Protein AF-T1J5J8-F1 (afdb_monomer_lite)

Foldseek 3Di:
DVVVVVVVVVVVVVVVPDPPQDQLQFAEQDPFDVVLVVVLSVLLRVLSSLLVVLVVVVVVDDPLVPDPLSVQLNVLNVQLSVLGRNDYHPDLVNLLVSLVSNLVSLVSNLVSLVVSLVVVVVPPPVVSSVSSVVSSVSSVVSNVSSVVRNVRSVVVVVVVVVVVDDDD

pLDDT: mean 84.18, std 16.92, range [33.88, 97.81]

Organism: Strigamia maritima (NCBI:txid126957)

Radius of gyration: 20.11 Å; chains: 1; bounding box: 44×41×74 Å

Sequence (168 aa):
MKEIRNLFFVFLILTIGICCGEDLDVSINVEIDQTLASYWIKTLQEAYNQFLSFFIDLANNTTALELKTVRDFKNAATVCFNAVKGKKHNKIGDLEKTVNEVTYALTKAIKSGKRAIQDLNSTPEKKLHKKLSSVMAKLKAALYLTITLITPIKNQSKTNITDSETPE

Secondary structure (DSSP, 8-state):
-HHHHHHHHHHHHHHS----PPP---EE-SSS-HHHHHHHHHHHHHHHHHHHHHHHHHHT-HHHHH-HHHHHHHHHHHHHHHTTTT-EE-SHHHHHHHHHHHHHHHHHHHHHHHHHHHHHHTSS-HHHHHHHHHHHHHHHHHHHHHHHHHHHHHHHHHHHHHTT----

Structure (mmCIF, N/CA/C/O backbone):
data_AF-T1J5J8-F1
#
_entry.id   AF-T1J5J8-F1
#
loop_
_atom_site.group_PDB
_atom_site.id
_atom_site.type_symbol
_atom_site.label_atom_id
_atom_site.label_alt_id
_atom_site.label_comp_id
_atom_site.label_asym_id
_atom_site.label_entity_id
_atom_site.label_seq_id
_atom_site.pdbx_PDB_ins_code
_atom_site.Cartn_x
_atom_site.Cartn_y
_atom_site.Cartn_z
_atom_site.occupancy
_atom_site.B_iso_or_equiv
_atom_site.auth_seq_id
_atom_site.auth_comp_id
_atom_site.auth_asym_id
_atom_site.auth_atom_id
_atom_site.pdbx_PDB_model_num
ATOM 1 N N . MET A 1 1 ? 4.463 -31.036 -31.970 1.00 53.53 1 MET A N 1
ATOM 2 C CA . MET A 1 1 ? 5.141 -30.085 -31.049 1.00 53.53 1 MET A CA 1
ATOM 3 C C . MET A 1 1 ? 4.674 -28.624 -31.147 1.00 53.53 1 MET A C 1
ATOM 5 O O . MET A 1 1 ? 4.843 -27.913 -30.166 1.00 53.53 1 MET A O 1
ATOM 9 N N . LYS A 1 2 ? 4.080 -28.141 -32.254 1.00 45.78 2 LYS A N 1
ATOM 10 C CA . LYS A 1 2 ? 3.582 -26.747 -32.339 1.00 45.78 2 LYS A CA 1
ATOM 11 C C . LYS A 1 2 ? 2.314 -26.479 -31.506 1.00 45.78 2 LYS A C 1
ATOM 13 O O . LYS A 1 2 ? 2.172 -25.386 -30.975 1.00 45.78 2 LYS A O 1
ATOM 18 N N . GLU A 1 3 ? 1.452 -27.477 -31.317 1.00 46.91 3 GLU A N 1
ATOM 19 C CA . GLU A 1 3 ? 0.168 -27.298 -30.613 1.00 46.91 3 GLU A CA 1
ATOM 20 C C . GLU A 1 3 ? 0.298 -27.178 -29.086 1.00 46.91 3 GLU A C 1
ATOM 22 O O . GLU A 1 3 ? -0.386 -26.362 -28.475 1.00 46.91 3 GLU A O 1
ATOM 27 N N . ILE A 1 4 ? 1.263 -27.876 -28.474 1.00 54.34 4 ILE A N 1
ATOM 28 C CA . ILE A 1 4 ? 1.567 -27.754 -27.033 1.00 54.34 4 ILE A CA 1
ATOM 29 C C . ILE A 1 4 ? 2.055 -26.333 -26.695 1.00 54.34 4 ILE A C 1
ATOM 31 O O . ILE A 1 4 ? 1.748 -25.799 -25.632 1.00 54.34 4 ILE A O 1
ATOM 35 N N . ARG A 1 5 ? 2.764 -25.679 -27.626 1.00 49.41 5 ARG A N 1
ATOM 36 C CA . ARG A 1 5 ? 3.253 -24.302 -27.454 1.00 49.41 5 ARG A CA 1
ATOM 37 C C . ARG A 1 5 ? 2.121 -23.270 -27.474 1.00 49.41 5 ARG A C 1
ATOM 39 O O . ARG A 1 5 ? 2.199 -22.292 -26.737 1.00 49.41 5 ARG A O 1
ATOM 46 N N . ASN A 1 6 ? 1.072 -23.505 -28.267 1.00 44.56 6 ASN A N 1
ATOM 47 C CA . ASN A 1 6 ? -0.128 -22.664 -28.269 1.00 44.56 6 ASN A CA 1
ATOM 48 C C . ASN A 1 6 ? -0.976 -22.882 -27.014 1.00 44.56 6 ASN A C 1
ATOM 50 O O . ASN A 1 6 ? -1.465 -21.910 -26.453 1.00 44.56 6 ASN A O 1
ATOM 54 N N . LEU A 1 7 ? -1.081 -24.120 -26.522 1.00 53.00 7 LEU A N 1
ATOM 55 C CA . LEU A 1 7 ? -1.751 -24.414 -25.252 1.00 53.00 7 LEU A CA 1
ATOM 56 C C . LEU A 1 7 ? -1.062 -23.731 -24.070 1.00 53.00 7 LEU A C 1
ATOM 58 O O . LEU A 1 7 ? -1.750 -23.145 -23.247 1.00 53.00 7 LEU A O 1
ATOM 62 N N . PHE A 1 8 ? 0.274 -23.710 -24.022 1.00 55.50 8 PHE A N 1
ATOM 63 C CA . PHE A 1 8 ? 1.007 -22.992 -22.973 1.00 55.50 8 PHE A CA 1
ATOM 64 C C . PHE A 1 8 ? 0.800 -21.474 -23.051 1.00 55.50 8 PHE A C 1
ATOM 66 O O . PHE A 1 8 ? 0.671 -20.827 -22.020 1.00 55.50 8 PHE A O 1
ATOM 73 N N . PHE A 1 9 ? 0.712 -20.904 -24.260 1.00 51.44 9 PHE A N 1
ATOM 74 C CA . PHE A 1 9 ? 0.416 -19.480 -24.458 1.00 51.44 9 PHE A CA 1
ATOM 75 C C . PHE A 1 9 ? -1.024 -19.127 -24.079 1.00 51.44 9 PHE A C 1
ATOM 77 O O . PHE A 1 9 ? -1.245 -18.097 -23.457 1.00 51.44 9 PHE A O 1
ATOM 84 N N . VAL A 1 10 ? -1.996 -19.985 -24.395 1.00 54.66 10 VAL A N 1
ATOM 85 C CA . VAL A 1 10 ? -3.395 -19.810 -23.982 1.00 54.66 10 VAL A CA 1
ATOM 86 C C . VAL A 1 10 ? -3.546 -20.011 -22.473 1.00 54.66 10 VAL A C 1
ATOM 88 O O . VAL A 1 10 ? -4.293 -19.264 -21.857 1.00 54.66 10 VAL A O 1
ATOM 91 N N . PHE A 1 11 ? -2.786 -20.919 -21.848 1.00 51.97 11 PHE A N 1
ATOM 92 C CA . PHE A 1 11 ? -2.744 -21.066 -20.388 1.00 51.97 11 PHE A CA 1
ATOM 93 C C . PHE A 1 11 ? -2.086 -19.854 -19.714 1.00 51.97 11 PHE A C 1
ATOM 95 O O . PHE A 1 11 ? -2.616 -19.352 -18.729 1.00 51.97 11 PHE A O 1
ATOM 102 N N . LEU A 1 12 ? -0.996 -19.317 -20.285 1.00 49.66 12 LEU A N 1
ATOM 103 C CA . LEU A 1 12 ? -0.382 -18.072 -19.813 1.00 49.66 12 LEU A CA 1
ATOM 104 C C . LEU A 1 12 ? -1.361 -16.901 -19.952 1.00 49.66 12 LEU A C 1
ATOM 106 O O . LEU A 1 12 ? -1.548 -16.147 -19.005 1.00 49.66 12 LEU A O 1
ATOM 110 N N . ILE A 1 13 ? -2.036 -16.772 -21.098 1.00 50.50 13 ILE A N 1
ATOM 111 C CA . ILE A 1 13 ? -3.005 -15.700 -21.359 1.00 50.50 13 ILE A CA 1
ATOM 112 C C . ILE A 1 13 ? -4.272 -15.862 -20.506 1.00 50.50 13 ILE A C 1
ATOM 114 O O . ILE A 1 13 ? -4.819 -14.854 -20.080 1.00 50.50 13 ILE A O 1
ATOM 118 N N . LEU A 1 14 ? -4.707 -17.085 -20.181 1.00 41.25 14 LEU A N 1
ATOM 119 C CA . LEU A 1 14 ? -5.819 -17.341 -19.254 1.00 41.25 14 LEU A CA 1
ATOM 120 C C . LEU A 1 14 ? -5.435 -17.071 -17.794 1.00 41.25 14 LEU A C 1
ATOM 122 O O . LEU A 1 14 ? -6.278 -16.588 -17.050 1.00 41.25 14 LEU A O 1
ATOM 126 N N . THR A 1 15 ? -4.174 -17.268 -17.388 1.00 48.34 15 THR A N 1
ATOM 127 C CA . THR A 1 15 ? -3.684 -16.762 -16.087 1.00 48.34 15 THR A CA 1
ATOM 128 C C . THR A 1 15 ? -3.482 -15.243 -16.066 1.00 48.34 15 THR A C 1
ATOM 130 O O . THR A 1 15 ? -3.533 -14.631 -15.006 1.00 48.34 15 THR A O 1
ATOM 133 N N . ILE A 1 16 ? -3.277 -14.624 -17.234 1.00 46.34 16 ILE A N 1
ATOM 134 C CA . ILE A 1 16 ? -3.253 -13.162 -17.431 1.00 46.34 16 ILE A CA 1
ATOM 135 C C . ILE A 1 16 ? -4.689 -12.615 -17.625 1.00 46.34 16 ILE A C 1
ATOM 137 O O . ILE A 1 16 ? -4.919 -11.404 -17.641 1.00 46.34 16 ILE A O 1
ATOM 141 N N . GLY A 1 17 ? -5.672 -13.507 -17.763 1.00 33.88 17 GLY A N 1
ATOM 142 C CA . GLY A 1 17 ? -7.058 -13.207 -18.063 1.00 33.88 17 GLY A CA 1
ATOM 143 C C . GLY A 1 17 ? -7.769 -12.618 -16.857 1.00 33.88 17 GLY A C 1
ATOM 144 O O . GLY A 1 17 ? -8.045 -13.317 -15.891 1.00 33.88 17 GLY A O 1
ATOM 145 N N . ILE A 1 18 ? -8.150 -11.348 -17.007 1.00 39.47 18 ILE A N 1
ATOM 146 C CA . ILE A 1 18 ? -8.973 -10.540 -16.102 1.00 39.47 18 ILE A CA 1
ATOM 147 C C . ILE A 1 18 ? -8.151 -9.933 -14.953 1.00 39.47 18 ILE A C 1
ATOM 149 O O . ILE A 1 18 ? -8.126 -10.423 -13.829 1.00 39.47 18 ILE A O 1
ATOM 153 N N . CYS A 1 19 ? -7.543 -8.771 -15.225 1.00 37.25 19 CYS A N 1
ATOM 154 C CA . CYS A 1 19 ? -7.161 -7.780 -14.212 1.00 37.25 19 CYS A CA 1
ATOM 155 C C . CYS A 1 19 ? -8.410 -7.224 -13.491 1.00 37.25 19 CYS A C 1
ATOM 157 O O . CYS A 1 19 ? -8.690 -6.028 -13.537 1.00 37.25 19 CYS A O 1
ATOM 159 N N . CYS A 1 20 ? -9.168 -8.082 -12.819 1.00 39.44 20 CYS A N 1
ATOM 160 C CA . CYS A 1 20 ? -9.858 -7.695 -11.605 1.00 39.44 20 CYS A CA 1
ATOM 161 C C . CYS A 1 20 ? -8.753 -7.677 -10.555 1.00 39.44 20 CYS A C 1
ATOM 163 O O . CYS A 1 20 ? -8.248 -8.731 -10.177 1.00 39.44 20 CYS A O 1
ATOM 165 N N . GLY A 1 21 ? -8.283 -6.484 -10.174 1.00 51.72 21 GLY A N 1
ATOM 166 C CA . GLY A 1 21 ? -7.386 -6.380 -9.026 1.00 51.72 21 GLY A CA 1
ATOM 167 C C . GLY A 1 21 ? -8.027 -7.135 -7.867 1.00 51.72 21 GLY A C 1
ATOM 168 O O . GLY A 1 21 ? -9.221 -6.950 -7.630 1.00 51.72 21 GLY A O 1
ATOM 169 N N . GLU A 1 22 ? -7.275 -8.030 -7.221 1.00 70.50 22 GLU A N 1
ATOM 170 C CA . GLU A 1 22 ? -7.762 -8.681 -6.006 1.00 70.50 22 GLU A CA 1
ATOM 171 C C . GLU A 1 22 ? -8.285 -7.591 -5.061 1.00 70.50 22 GLU A C 1
ATOM 173 O O . GLU A 1 22 ? -7.627 -6.567 -4.844 1.00 70.50 22 GLU A O 1
ATOM 178 N N . ASP A 1 23 ? -9.491 -7.780 -4.537 1.00 83.62 23 ASP A N 1
ATOM 179 C CA . ASP A 1 23 ? -10.005 -6.888 -3.509 1.00 83.62 23 ASP A CA 1
ATOM 180 C C . ASP A 1 23 ? -9.198 -7.122 -2.224 1.00 83.62 23 ASP A C 1
ATOM 182 O O . ASP A 1 23 ? -8.829 -8.255 -1.892 1.00 83.62 23 ASP A O 1
ATOM 186 N N . LEU A 1 24 ? -8.881 -6.044 -1.512 1.00 87.69 24 LEU A N 1
ATOM 187 C CA . LEU A 1 24 ? -8.336 -6.146 -0.169 1.00 87.69 24 LEU A CA 1
ATOM 188 C C . LEU A 1 24 ? -9.382 -6.714 0.799 1.00 87.69 24 LEU A C 1
ATOM 190 O O . LEU A 1 24 ? -8.972 -7.213 1.839 1.00 87.69 24 LEU A O 1
ATOM 194 N N . ASP A 1 25 ? -10.680 -6.675 0.475 1.00 90.56 25 ASP A N 1
ATOM 195 C CA . ASP A 1 25 ? -11.776 -7.261 1.267 1.00 90.56 25 ASP A CA 1
ATOM 196 C C . ASP A 1 25 ? -11.720 -6.829 2.744 1.00 90.56 25 ASP A C 1
ATOM 198 O O . ASP A 1 25 ? -11.711 -7.633 3.679 1.00 90.56 25 ASP A O 1
ATOM 202 N N . VAL A 1 26 ? -11.585 -5.515 2.954 1.00 90.00 26 VAL A N 1
ATOM 203 C CA . VAL A 1 26 ? -11.533 -4.898 4.285 1.00 90.00 26 VAL A CA 1
ATOM 204 C C . VAL A 1 26 ? -12.931 -4.443 4.674 1.00 90.00 26 VAL A C 1
ATOM 206 O O . VAL A 1 26 ? -13.561 -3.687 3.938 1.00 90.00 26 VAL A O 1
ATOM 209 N N . SER A 1 27 ? -13.390 -4.818 5.868 1.00 90.56 27 SER A N 1
ATOM 210 C CA . SER A 1 27 ? -14.659 -4.326 6.416 1.00 90.56 27 SER A CA 1
ATOM 211 C C . SER A 1 27 ? -14.481 -3.775 7.825 1.00 90.56 27 SER A C 1
ATOM 213 O O . SER A 1 27 ? -13.836 -4.407 8.665 1.00 90.56 27 SER A O 1
ATOM 215 N N . ILE A 1 28 ? -15.104 -2.636 8.116 1.00 91.00 28 ILE A N 1
ATOM 216 C CA . ILE A 1 28 ? -15.078 -2.002 9.436 1.00 91.00 28 ILE A CA 1
ATOM 217 C C . ILE A 1 28 ? -16.511 -1.914 9.949 1.00 91.00 28 ILE A C 1
ATOM 219 O O . ILE A 1 28 ? -17.326 -1.209 9.372 1.00 91.00 28 ILE A O 1
ATOM 223 N N . ASN A 1 29 ? -16.797 -2.621 11.041 1.00 90.31 29 ASN A N 1
ATOM 224 C CA . ASN A 1 29 ? -18.120 -2.695 11.667 1.00 90.31 29 ASN A CA 1
ATOM 225 C C . ASN A 1 29 ? -18.139 -2.034 13.057 1.00 90.31 29 ASN A C 1
ATOM 227 O O . ASN A 1 29 ? -19.017 -2.314 13.867 1.00 90.31 29 ASN A O 1
ATOM 231 N N . VAL A 1 30 ? -17.140 -1.203 13.364 1.00 89.94 30 VAL A N 1
ATOM 232 C CA . VAL A 1 30 ? -17.073 -0.430 14.614 1.00 89.94 30 VAL A CA 1
ATOM 233 C C . VAL A 1 30 ? -17.629 0.972 14.407 1.00 89.94 30 VAL A C 1
ATOM 235 O O . VAL A 1 30 ? -17.540 1.521 13.308 1.00 89.94 30 VAL A O 1
ATOM 238 N N . GLU A 1 31 ? -18.157 1.569 15.471 1.00 88.31 31 GLU A N 1
ATOM 239 C CA . GLU A 1 31 ? -18.788 2.889 15.447 1.00 88.31 31 GLU A CA 1
ATOM 240 C C . GLU A 1 31 ? -17.751 4.023 15.387 1.00 88.31 31 GLU A C 1
ATOM 242 O O . GLU A 1 31 ? -17.429 4.682 16.369 1.00 88.31 31 GLU A O 1
ATOM 247 N N . ILE A 1 32 ? -17.183 4.245 14.205 1.00 89.94 32 ILE A N 1
ATOM 248 C CA . ILE A 1 32 ? -16.344 5.407 13.888 1.00 89.94 32 ILE A CA 1
ATOM 249 C C . ILE A 1 32 ? -16.958 6.195 12.729 1.00 89.94 32 ILE A C 1
ATOM 251 O O . ILE A 1 32 ? -17.973 5.789 12.162 1.00 89.94 32 ILE A O 1
ATOM 255 N N . ASP A 1 33 ? -16.322 7.302 12.343 1.00 90.06 33 ASP A N 1
ATOM 256 C CA . ASP A 1 33 ? -16.661 8.021 11.114 1.00 90.06 33 ASP A CA 1
ATOM 257 C C . ASP A 1 33 ? -16.563 7.082 9.894 1.00 90.06 33 ASP A C 1
ATOM 259 O O . ASP A 1 33 ? -15.478 6.803 9.370 1.00 90.06 33 ASP A O 1
ATOM 263 N N . GLN A 1 34 ? -17.724 6.594 9.444 1.00 89.44 34 GLN A N 1
ATOM 264 C CA . GLN A 1 34 ? -17.846 5.653 8.330 1.00 89.44 34 GLN A CA 1
ATOM 265 C C . GLN A 1 34 ? -17.443 6.274 6.993 1.00 89.44 34 GLN A C 1
ATOM 267 O O . GLN A 1 34 ? -17.009 5.562 6.084 1.00 89.44 34 GLN A O 1
ATOM 272 N N . THR A 1 35 ? -17.541 7.599 6.866 1.00 91.88 35 THR A N 1
ATOM 273 C CA . THR A 1 35 ? -17.117 8.313 5.660 1.00 91.88 35 THR A CA 1
ATOM 274 C C . THR A 1 35 ? -15.600 8.259 5.552 1.00 91.88 35 THR A C 1
ATOM 276 O O . THR A 1 35 ? -15.061 7.846 4.522 1.00 91.88 35 THR A O 1
ATOM 279 N N . LEU A 1 36 ? -14.900 8.596 6.638 1.00 91.81 36 LEU A N 1
ATOM 280 C CA . LEU A 1 36 ? -13.442 8.516 6.705 1.00 91.81 36 LEU A CA 1
ATOM 281 C C . LEU A 1 36 ? -12.939 7.075 6.526 1.00 91.81 36 LEU A C 1
ATOM 283 O O . LEU A 1 36 ? -12.008 6.842 5.753 1.00 91.81 36 LEU A O 1
ATOM 287 N N . ALA A 1 37 ? -13.578 6.111 7.192 1.00 92.12 37 ALA A N 1
ATOM 288 C CA . ALA A 1 37 ? -13.293 4.683 7.051 1.00 92.12 37 ALA A CA 1
ATOM 289 C C . ALA A 1 37 ? -13.420 4.201 5.596 1.00 92.12 37 ALA A C 1
ATOM 291 O O . ALA A 1 37 ? -12.501 3.579 5.060 1.00 92.12 37 ALA A O 1
ATOM 292 N N . SER A 1 38 ? -14.522 4.547 4.928 1.00 92.50 38 SER A N 1
ATOM 293 C CA . SER A 1 38 ? -14.762 4.186 3.527 1.00 92.50 38 SER A CA 1
ATOM 294 C C . SER A 1 38 ? -13.729 4.820 2.591 1.00 92.50 38 SER A C 1
ATOM 296 O O . SER A 1 38 ? -13.208 4.154 1.693 1.00 92.50 38 SE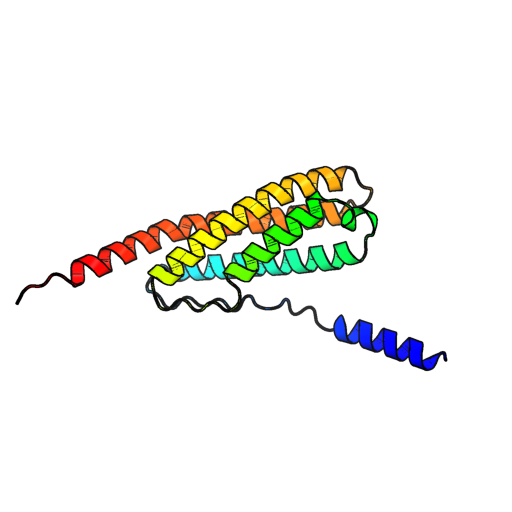R A O 1
ATOM 298 N N . TYR A 1 39 ? -13.367 6.089 2.817 1.00 94.50 39 TYR A N 1
ATOM 299 C CA . TYR A 1 39 ? -12.311 6.757 2.051 1.00 94.50 39 TYR A CA 1
ATOM 300 C C . TYR A 1 39 ? -10.941 6.112 2.245 1.00 94.50 39 TYR A C 1
ATOM 302 O O . TYR A 1 39 ? -10.181 5.980 1.281 1.00 94.50 39 TYR A O 1
ATOM 310 N N . TRP A 1 40 ? -10.621 5.698 3.469 1.00 94.94 40 TRP A N 1
ATOM 311 C CA . TRP A 1 40 ? -9.388 4.985 3.771 1.00 94.94 40 TRP A CA 1
ATOM 312 C C . TRP A 1 40 ? -9.313 3.643 3.034 1.00 94.94 40 TRP A C 1
ATOM 314 O O . TRP A 1 40 ? -8.340 3.417 2.312 1.00 94.94 40 TRP A O 1
ATOM 324 N N . ILE A 1 41 ? -10.358 2.809 3.126 1.00 94.69 41 ILE A N 1
ATOM 325 C CA . ILE A 1 41 ? -10.432 1.510 2.433 1.00 94.69 41 ILE A CA 1
ATOM 326 C C . ILE A 1 41 ? -10.299 1.704 0.921 1.00 94.69 41 ILE A C 1
ATOM 328 O O . ILE A 1 41 ? -9.446 1.083 0.287 1.00 94.69 41 ILE A O 1
ATOM 332 N N . LYS A 1 42 ? -11.073 2.630 0.342 1.00 95.06 42 LYS A N 1
ATOM 333 C CA . LYS A 1 42 ? -11.013 2.935 -1.093 1.00 95.06 42 LYS A CA 1
ATOM 334 C C . LYS A 1 42 ? -9.611 3.367 -1.524 1.00 95.06 42 LYS A C 1
ATOM 336 O O . LYS A 1 42 ? -9.107 2.912 -2.546 1.00 95.06 42 LYS A O 1
ATOM 341 N N . THR A 1 43 ? -8.956 4.222 -0.742 1.00 95.56 43 THR A N 1
ATOM 342 C CA . THR A 1 43 ? -7.609 4.715 -1.067 1.00 95.56 43 THR A CA 1
ATOM 343 C C . THR A 1 43 ? -6.560 3.606 -0.964 1.00 95.56 43 THR A C 1
ATOM 345 O O . THR A 1 43 ? -5.657 3.546 -1.801 1.00 95.56 43 THR A O 1
ATOM 348 N N . LEU A 1 44 ? -6.683 2.701 0.013 1.00 95.44 44 LEU A N 1
ATOM 349 C CA . LEU A 1 44 ? -5.847 1.503 0.103 1.00 95.44 44 LEU A CA 1
ATOM 350 C C . LEU A 1 44 ? -6.058 0.578 -1.098 1.00 95.44 44 LEU A C 1
ATOM 352 O O . LEU A 1 44 ? -5.071 0.128 -1.679 1.00 95.44 44 LEU A O 1
ATOM 356 N N . GLN A 1 45 ? -7.307 0.362 -1.520 1.00 95.19 45 GLN A N 1
ATOM 357 C CA . GLN A 1 45 ? -7.618 -0.446 -2.700 1.00 95.19 45 GLN A CA 1
ATOM 358 C C . GLN A 1 45 ? -7.030 0.167 -3.976 1.00 95.19 45 GLN A C 1
ATOM 360 O O . GLN A 1 45 ? -6.405 -0.522 -4.779 1.00 95.19 45 GLN A O 1
ATOM 365 N N . GLU A 1 46 ? -7.167 1.481 -4.164 1.00 94.94 46 GLU A N 1
ATOM 366 C CA . GLU A 1 46 ? -6.565 2.181 -5.301 1.00 94.94 46 GLU A CA 1
ATOM 367 C C . GLU A 1 46 ? -5.033 2.075 -5.294 1.00 94.94 46 GLU A C 1
ATOM 369 O O . GLU A 1 46 ? -4.422 1.850 -6.342 1.00 94.94 46 GLU A O 1
ATOM 374 N N . ALA A 1 47 ? -4.403 2.209 -4.122 1.00 95.44 47 ALA A N 1
ATOM 375 C CA . ALA A 1 47 ? -2.963 2.027 -3.973 1.00 95.44 47 ALA A CA 1
ATOM 376 C C . ALA A 1 47 ? -2.537 0.589 -4.304 1.00 95.44 47 ALA A C 1
ATOM 378 O O . ALA A 1 47 ? -1.530 0.396 -4.989 1.00 95.44 47 ALA A O 1
ATOM 379 N N . TYR A 1 48 ? -3.315 -0.404 -3.867 1.00 95.44 48 TYR A N 1
ATOM 380 C CA . TYR A 1 48 ? -3.067 -1.815 -4.141 1.00 95.44 48 TYR A CA 1
ATOM 381 C C . TYR A 1 48 ? -3.186 -2.138 -5.631 1.00 95.44 48 TYR A C 1
ATOM 383 O O . TYR A 1 48 ? -2.262 -2.702 -6.214 1.00 95.44 48 TYR A O 1
ATOM 391 N N . ASN A 1 49 ? -4.248 -1.673 -6.287 1.00 93.94 49 ASN A N 1
ATOM 392 C CA . ASN A 1 49 ? -4.447 -1.849 -7.725 1.00 93.94 49 ASN A CA 1
ATOM 393 C C . ASN A 1 49 ? -3.293 -1.243 -8.541 1.00 93.94 49 ASN A C 1
ATOM 395 O O . ASN A 1 49 ? -2.784 -1.864 -9.479 1.00 93.94 49 ASN A O 1
ATOM 399 N N . GLN A 1 50 ? -2.829 -0.041 -8.173 1.00 94.38 50 GLN A N 1
ATOM 400 C CA . GLN A 1 50 ? -1.670 0.563 -8.835 1.00 94.38 50 GLN A CA 1
ATOM 401 C C . GLN A 1 50 ? -0.379 -0.210 -8.551 1.00 94.38 50 GLN A C 1
ATOM 403 O O . GLN A 1 50 ? 0.445 -0.364 -9.454 1.00 94.38 50 GLN A O 1
ATOM 408 N N . PHE A 1 51 ? -0.199 -0.712 -7.328 1.00 94.38 51 PHE A N 1
ATOM 409 C CA . PHE A 1 51 ? 0.940 -1.551 -6.964 1.00 94.38 51 PHE A CA 1
ATOM 410 C C . PHE A 1 51 ? 0.979 -2.846 -7.788 1.00 94.38 51 PHE A C 1
ATOM 412 O O . PHE A 1 51 ? 2.028 -3.169 -8.347 1.00 94.38 51 PHE A O 1
ATOM 419 N N . LEU A 1 52 ? -0.155 -3.538 -7.940 1.00 93.00 52 LEU A N 1
ATOM 420 C CA . LEU A 1 52 ? -0.269 -4.726 -8.788 1.00 93.00 52 LEU A CA 1
ATOM 421 C C . LEU A 1 52 ? 0.063 -4.400 -10.249 1.00 93.00 52 LEU A C 1
ATOM 423 O O . LEU A 1 52 ? 0.883 -5.084 -10.858 1.00 93.00 52 LEU A O 1
ATOM 427 N N . SER A 1 53 ? -0.486 -3.307 -10.793 1.00 91.62 53 SER A N 1
ATOM 428 C CA . SER A 1 53 ? -0.176 -2.871 -12.163 1.00 91.62 53 SER A CA 1
ATOM 429 C C . SER A 1 53 ? 1.307 -2.539 -12.358 1.00 91.62 53 SER A C 1
ATOM 431 O O . SER A 1 53 ? 1.886 -2.864 -13.394 1.00 91.62 53 SER A O 1
ATOM 433 N N . PHE A 1 54 ? 1.943 -1.900 -11.374 1.00 92.19 54 PHE A N 1
ATOM 434 C CA . PHE A 1 54 ? 3.383 -1.656 -11.400 1.00 92.19 54 PHE A CA 1
ATOM 435 C C . PHE A 1 54 ? 4.171 -2.967 -11.383 1.00 92.19 54 PHE A C 1
ATOM 437 O O . PHE A 1 54 ? 5.123 -3.103 -12.145 1.00 92.19 54 PHE A O 1
ATOM 444 N N . PHE A 1 55 ? 3.775 -3.933 -10.553 1.00 88.44 55 PHE A N 1
ATOM 445 C CA . PHE A 1 55 ? 4.481 -5.204 -10.440 1.00 88.44 55 PHE A CA 1
ATOM 446 C C . PHE A 1 55 ? 4.354 -6.072 -11.703 1.00 88.44 55 PHE A C 1
ATOM 448 O O . PHE A 1 55 ? 5.329 -6.701 -12.108 1.00 88.44 55 PHE A O 1
ATOM 455 N N . ILE A 1 56 ? 3.194 -6.050 -12.364 1.00 89.25 56 ILE A N 1
ATOM 456 C CA . ILE A 1 56 ? 2.994 -6.700 -13.668 1.00 89.25 56 ILE A CA 1
ATOM 457 C C . ILE A 1 56 ? 3.931 -6.092 -14.718 1.00 89.25 56 ILE A C 1
ATOM 459 O O . ILE A 1 56 ? 4.619 -6.820 -15.430 1.00 89.25 56 ILE A O 1
ATOM 463 N N . ASP A 1 57 ? 4.013 -4.761 -14.800 1.00 88.38 57 ASP A N 1
ATOM 464 C CA . ASP A 1 57 ? 4.956 -4.116 -15.718 1.00 88.38 57 ASP A CA 1
ATOM 465 C C . ASP A 1 57 ? 6.408 -4.434 -15.338 1.00 88.38 57 ASP A C 1
ATOM 467 O O . ASP A 1 57 ? 7.223 -4.686 -16.220 1.00 88.38 57 ASP A O 1
ATOM 471 N N . LEU A 1 58 ? 6.733 -4.464 -14.043 1.00 87.56 58 LEU A N 1
ATOM 472 C CA . LEU A 1 58 ? 8.072 -4.779 -13.553 1.00 87.56 58 LEU A CA 1
ATOM 473 C C . LEU A 1 58 ? 8.513 -6.187 -13.974 1.00 87.56 58 LEU A C 1
ATOM 475 O O . LEU A 1 58 ? 9.652 -6.358 -14.389 1.00 87.56 58 LEU A O 1
ATOM 479 N N . ALA A 1 59 ? 7.619 -7.179 -13.927 1.00 85.81 59 ALA A N 1
ATOM 480 C CA . ALA A 1 59 ? 7.917 -8.554 -14.337 1.00 85.81 59 ALA A CA 1
ATOM 481 C C . ALA A 1 59 ? 8.355 -8.673 -15.811 1.00 85.81 59 ALA A C 1
ATOM 483 O O . ALA A 1 59 ? 9.053 -9.617 -16.170 1.00 85.81 59 ALA A O 1
ATOM 484 N N . ASN A 1 60 ? 7.986 -7.701 -16.650 1.00 84.56 60 ASN A N 1
ATOM 485 C CA . ASN A 1 60 ? 8.359 -7.648 -18.062 1.00 84.56 60 ASN A CA 1
ATOM 486 C C . ASN A 1 60 ? 9.683 -6.897 -18.325 1.00 84.56 60 ASN A C 1
ATOM 488 O O . ASN A 1 60 ? 10.046 -6.710 -19.484 1.00 84.56 60 ASN A O 1
ATOM 492 N N . ASN A 1 61 ? 10.392 -6.436 -17.285 1.00 78.81 61 ASN A N 1
ATOM 493 C CA . ASN A 1 61 ? 11.598 -5.609 -17.401 1.00 78.81 61 ASN A CA 1
ATOM 494 C C . ASN A 1 61 ? 12.754 -6.186 -16.565 1.00 78.81 61 ASN A C 1
ATOM 496 O O . ASN A 1 61 ? 12.712 -6.183 -15.336 1.00 78.81 61 ASN A O 1
ATOM 500 N N . THR A 1 62 ? 13.807 -6.679 -17.224 1.00 72.75 62 THR A N 1
ATOM 501 C CA . THR A 1 62 ? 14.914 -7.397 -16.565 1.00 72.75 62 THR A CA 1
ATOM 502 C C . THR A 1 62 ? 15.787 -6.495 -15.692 1.00 72.75 62 THR A C 1
ATOM 504 O O . THR A 1 62 ? 16.166 -6.903 -14.599 1.00 72.75 62 THR A O 1
ATOM 507 N N . THR A 1 63 ? 16.057 -5.255 -16.110 1.00 81.94 63 THR A N 1
ATOM 508 C CA . THR A 1 63 ? 16.991 -4.363 -15.402 1.00 81.94 63 THR A CA 1
ATOM 509 C C . THR A 1 63 ? 16.411 -3.853 -14.081 1.00 81.94 63 THR A C 1
ATOM 511 O O . THR A 1 63 ? 17.085 -3.897 -13.053 1.00 81.94 63 THR A O 1
ATOM 514 N N . ALA A 1 64 ? 15.145 -3.418 -14.045 1.00 81.38 64 ALA A N 1
ATOM 515 C CA . ALA A 1 64 ? 14.529 -2.998 -12.782 1.00 81.38 64 ALA A CA 1
ATOM 516 C C . ALA A 1 64 ? 14.295 -4.133 -11.778 1.00 81.38 64 ALA A C 1
ATOM 518 O O . ALA A 1 64 ? 14.255 -3.871 -10.573 1.00 81.38 64 ALA A O 1
ATOM 519 N N . LEU A 1 65 ? 14.140 -5.382 -12.231 1.00 82.12 65 LEU A N 1
ATOM 520 C CA . LEU A 1 65 ? 13.997 -6.542 -11.341 1.00 82.12 65 LEU A CA 1
ATOM 521 C C . LEU A 1 65 ? 15.268 -6.821 -10.523 1.00 82.12 65 LEU A C 1
ATOM 523 O O . LEU A 1 65 ? 15.197 -7.344 -9.401 1.00 82.12 65 LEU A O 1
ATOM 527 N N . GLU A 1 66 ? 16.428 -6.458 -11.065 1.00 87.50 66 GLU A N 1
ATOM 528 C CA . GLU A 1 66 ? 17.726 -6.614 -10.408 1.00 87.50 66 GLU A CA 1
ATOM 529 C C . GLU A 1 66 ? 17.987 -5.527 -9.358 1.00 87.50 66 GLU A C 1
ATOM 531 O O . GLU A 1 66 ? 18.764 -5.741 -8.423 1.00 87.50 66 GLU A O 1
ATOM 536 N N . LEU A 1 67 ? 17.283 -4.392 -9.432 1.00 90.50 67 LEU A N 1
ATOM 537 C CA . LEU A 1 67 ? 17.439 -3.305 -8.473 1.00 90.50 67 LEU A CA 1
ATOM 538 C C . LEU A 1 67 ? 16.964 -3.728 -7.078 1.00 90.50 67 LEU A C 1
ATOM 540 O O . LEU A 1 67 ? 15.773 -3.925 -6.807 1.00 90.50 67 LEU A O 1
ATOM 544 N N . LYS A 1 68 ? 17.913 -3.790 -6.137 1.00 94.06 68 LYS A N 1
ATOM 545 C CA . LYS A 1 68 ? 17.641 -4.104 -4.727 1.00 94.06 68 LYS A CA 1
ATOM 546 C C . LYS A 1 68 ? 16.569 -3.189 -4.131 1.00 94.06 68 LYS A C 1
ATOM 548 O O . LYS A 1 68 ? 15.709 -3.659 -3.393 1.00 94.06 68 LYS A O 1
ATOM 553 N N . THR A 1 69 ? 16.588 -1.899 -4.454 1.00 94.12 69 THR A N 1
ATOM 554 C CA . THR A 1 69 ? 15.626 -0.918 -3.930 1.00 94.12 69 THR A CA 1
ATOM 555 C C . THR A 1 69 ? 14.200 -1.176 -4.410 1.00 94.12 69 THR A C 1
ATOM 557 O O . THR A 1 69 ? 13.264 -1.043 -3.620 1.00 94.12 69 THR A O 1
ATOM 560 N N . VAL A 1 70 ? 14.019 -1.615 -5.660 1.00 93.00 70 VAL A N 1
ATOM 561 C CA . VAL A 1 70 ? 12.715 -2.022 -6.205 1.00 93.00 70 VAL A CA 1
ATOM 562 C C . VAL A 1 70 ? 12.201 -3.271 -5.484 1.00 93.00 70 VAL A C 1
ATOM 564 O O . VAL A 1 70 ? 11.027 -3.334 -5.112 1.00 93.00 70 VAL A O 1
ATOM 567 N N . ARG A 1 71 ? 13.081 -4.238 -5.196 1.00 92.88 71 ARG A N 1
ATOM 568 C CA . ARG A 1 71 ? 12.742 -5.432 -4.403 1.00 92.88 71 ARG A CA 1
ATOM 569 C C . ARG A 1 71 ? 12.378 -5.089 -2.956 1.00 92.88 71 ARG A C 1
ATOM 571 O O . ARG A 1 71 ? 11.377 -5.584 -2.442 1.00 92.88 71 ARG A O 1
ATOM 578 N N . ASP A 1 72 ? 13.147 -4.208 -2.320 1.00 94.12 72 ASP A N 1
ATOM 579 C CA . ASP A 1 72 ? 12.883 -3.719 -0.962 1.00 94.12 72 ASP A CA 1
ATOM 580 C C . ASP A 1 72 ? 11.533 -2.987 -0.893 1.00 94.12 72 ASP A C 1
ATOM 582 O O . ASP A 1 72 ? 10.777 -3.161 0.067 1.00 94.12 72 ASP A O 1
ATOM 586 N N . PHE A 1 73 ? 11.206 -2.194 -1.920 1.00 95.88 73 PHE A N 1
ATOM 587 C CA . PHE A 1 73 ? 9.898 -1.561 -2.065 1.00 95.88 73 PHE A CA 1
ATOM 588 C C . PHE A 1 73 ? 8.783 -2.598 -2.205 1.00 95.88 73 PHE A C 1
ATOM 590 O O . PHE A 1 73 ? 7.825 -2.550 -1.435 1.00 95.88 73 PHE A O 1
ATOM 597 N N . LYS A 1 74 ? 8.925 -3.560 -3.128 1.00 93.75 74 LYS A N 1
ATOM 598 C CA . LYS A 1 74 ? 7.942 -4.630 -3.341 1.00 93.75 74 LYS A CA 1
ATOM 599 C C . LYS A 1 74 ? 7.625 -5.356 -2.037 1.00 93.75 74 LYS A C 1
ATOM 601 O O . LYS A 1 74 ? 6.456 -5.507 -1.690 1.00 93.75 74 LYS A O 1
ATOM 606 N N . ASN A 1 75 ? 8.654 -5.775 -1.306 1.00 93.12 75 ASN A N 1
ATOM 607 C CA . ASN A 1 75 ? 8.487 -6.508 -0.055 1.00 93.12 75 ASN A CA 1
ATOM 608 C C . ASN A 1 75 ? 7.770 -5.656 1.000 1.00 93.12 75 ASN A C 1
ATOM 610 O O . ASN A 1 75 ? 6.827 -6.126 1.630 1.00 93.1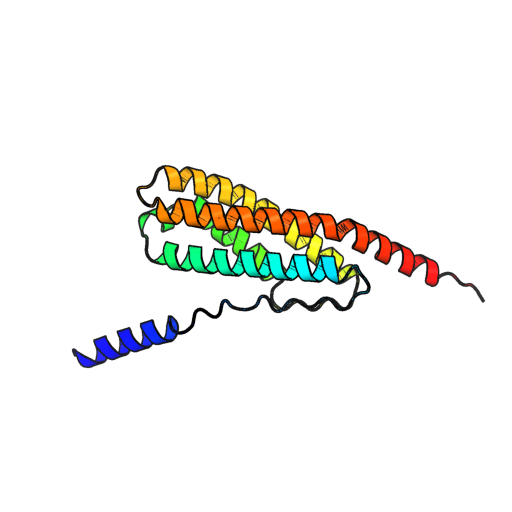2 75 ASN A O 1
ATOM 614 N N . ALA A 1 76 ? 8.166 -4.391 1.162 1.00 93.88 76 ALA A N 1
ATOM 615 C CA . ALA A 1 76 ? 7.536 -3.494 2.128 1.00 93.88 76 ALA A CA 1
ATOM 616 C C . ALA A 1 76 ? 6.067 -3.181 1.782 1.00 93.88 76 ALA A C 1
ATOM 618 O O . ALA A 1 76 ? 5.215 -3.214 2.668 1.00 93.88 76 ALA A O 1
ATOM 619 N N . ALA A 1 77 ? 5.758 -2.926 0.508 1.00 93.69 77 ALA A N 1
ATOM 620 C CA . ALA A 1 77 ? 4.389 -2.701 0.046 1.00 93.69 77 ALA A CA 1
ATOM 621 C C . ALA A 1 77 ? 3.522 -3.961 0.208 1.00 93.69 77 ALA A C 1
ATOM 623 O O . ALA A 1 77 ? 2.394 -3.873 0.679 1.00 93.69 77 ALA A O 1
ATOM 624 N N . THR A 1 78 ? 4.070 -5.144 -0.086 1.00 94.06 78 THR A N 1
ATOM 625 C CA . THR A 1 78 ? 3.368 -6.425 0.111 1.00 94.06 78 THR A CA 1
ATOM 626 C C . THR A 1 78 ? 3.003 -6.641 1.580 1.00 94.06 78 THR A C 1
ATOM 628 O O . THR A 1 78 ? 1.863 -6.977 1.884 1.00 94.06 78 THR A O 1
ATOM 631 N N . VAL A 1 79 ? 3.937 -6.386 2.505 1.00 92.88 79 VAL A N 1
ATOM 632 C CA . VAL A 1 79 ? 3.669 -6.465 3.953 1.00 92.88 79 VAL A CA 1
ATOM 633 C C . VAL A 1 79 ? 2.540 -5.517 4.360 1.00 92.88 79 VAL A C 1
ATOM 635 O O . VAL A 1 79 ? 1.682 -5.903 5.146 1.00 92.88 79 VAL A O 1
ATOM 638 N N . CYS A 1 80 ? 2.503 -4.304 3.802 1.00 93.94 80 CYS A N 1
ATOM 639 C CA . CYS A 1 80 ? 1.429 -3.351 4.066 1.00 93.94 80 CYS A CA 1
ATOM 640 C C . CYS A 1 80 ? 0.055 -3.881 3.643 1.00 93.94 80 CYS A C 1
ATOM 642 O O . CYS A 1 80 ? -0.880 -3.846 4.435 1.00 93.94 80 CYS A O 1
ATOM 644 N N . PHE A 1 81 ? -0.084 -4.359 2.407 1.00 94.19 81 PHE A N 1
ATOM 645 C CA . PHE A 1 81 ? -1.380 -4.826 1.912 1.00 94.19 81 PHE A CA 1
ATOM 646 C C . PHE A 1 81 ? -1.824 -6.118 2.605 1.00 94.19 81 PHE A C 1
ATOM 648 O O . PHE A 1 81 ? -2.991 -6.253 2.959 1.00 94.19 81 PHE A O 1
ATOM 655 N N . ASN A 1 82 ? -0.889 -7.013 2.928 1.00 92.88 82 ASN A N 1
ATOM 656 C CA . ASN A 1 82 ? -1.181 -8.205 3.727 1.00 92.88 82 ASN A CA 1
ATOM 657 C C . ASN A 1 82 ? -1.626 -7.869 5.159 1.00 92.88 82 ASN A C 1
ATOM 659 O O . ASN A 1 82 ? -2.349 -8.652 5.765 1.00 92.88 82 ASN A O 1
ATOM 663 N N . ALA A 1 83 ? -1.225 -6.716 5.704 1.00 92.62 83 ALA A N 1
ATOM 664 C CA . ALA A 1 83 ? -1.665 -6.282 7.027 1.00 92.62 83 ALA A CA 1
ATOM 665 C C . ALA A 1 83 ? -3.148 -5.880 7.069 1.00 92.62 83 ALA A C 1
ATOM 667 O O . ALA A 1 83 ? -3.688 -5.768 8.165 1.00 92.62 83 ALA A O 1
ATOM 668 N N . VAL A 1 84 ? -3.809 -5.670 5.925 1.00 92.88 84 VAL A N 1
ATOM 669 C CA . VAL A 1 84 ? -5.249 -5.346 5.853 1.00 92.88 84 VAL A CA 1
ATOM 670 C C . VAL A 1 84 ? -6.073 -6.387 5.113 1.00 92.88 84 VAL A C 1
ATOM 672 O O . VAL A 1 84 ? -7.263 -6.488 5.384 1.00 92.88 84 VAL A O 1
ATOM 675 N N . LYS A 1 85 ? -5.465 -7.167 4.211 1.00 93.38 85 LYS A N 1
ATOM 676 C CA . LYS A 1 85 ? -6.186 -8.087 3.327 1.00 93.38 85 LYS A CA 1
ATOM 677 C C . LYS A 1 85 ? -7.074 -9.063 4.114 1.00 93.38 85 LYS A C 1
ATOM 679 O O . LYS A 1 85 ? -6.586 -9.775 4.991 1.00 93.38 85 LYS A O 1
ATOM 684 N N . GLY A 1 86 ? -8.366 -9.087 3.790 1.00 91.62 86 GLY A N 1
ATOM 685 C CA . GLY A 1 86 ? -9.389 -9.949 4.382 1.00 91.62 86 GLY A CA 1
ATOM 686 C C . GLY A 1 86 ? -9.742 -9.627 5.837 1.00 91.62 86 GLY A C 1
ATOM 687 O O . GLY A 1 86 ? -10.397 -10.437 6.499 1.00 91.62 86 GLY A O 1
ATOM 688 N N . LYS A 1 87 ? -9.276 -8.498 6.392 1.00 92.12 87 LYS A N 1
ATOM 689 C CA . LYS A 1 87 ? -9.549 -8.162 7.792 1.00 92.12 87 LYS A CA 1
ATOM 690 C C . LYS A 1 87 ? -10.951 -7.577 7.958 1.00 92.12 87 LYS A C 1
ATOM 692 O O . LYS A 1 87 ? -11.334 -6.600 7.314 1.00 92.12 87 LYS A O 1
ATOM 697 N N . LYS A 1 88 ? -11.683 -8.144 8.920 1.00 94.25 88 LYS A N 1
ATOM 698 C CA . LYS A 1 88 ? -12.979 -7.646 9.388 1.00 94.25 88 LYS A CA 1
ATOM 699 C C . LYS A 1 88 ? -12.835 -7.117 10.809 1.00 94.25 88 LYS A C 1
ATOM 701 O O . LYS A 1 88 ? -12.513 -7.871 11.725 1.00 94.25 88 LYS A O 1
ATOM 706 N N . HIS A 1 89 ? -13.056 -5.823 10.995 1.00 93.62 89 HIS A N 1
ATOM 707 C CA . HIS A 1 89 ? -12.882 -5.154 12.279 1.00 93.62 89 HIS A CA 1
ATOM 708 C C . HIS A 1 89 ? -14.220 -4.973 12.983 1.00 93.62 89 HIS A C 1
ATOM 710 O O . HIS A 1 89 ? -14.967 -4.052 12.669 1.00 93.62 89 HIS A O 1
ATOM 716 N N . ASN A 1 90 ? -14.497 -5.844 13.955 1.00 92.19 90 ASN A N 1
ATOM 717 C CA . ASN A 1 90 ? -15.698 -5.767 14.796 1.00 92.19 90 ASN A CA 1
ATOM 718 C C . ASN A 1 90 ? -15.424 -5.120 16.164 1.00 92.19 90 ASN A C 1
ATOM 720 O O . ASN A 1 90 ? -16.358 -4.794 16.886 1.00 92.19 90 ASN A O 1
ATOM 724 N N . LYS A 1 91 ? -14.149 -4.953 16.540 1.00 93.50 91 LYS A N 1
ATOM 725 C CA . LYS A 1 91 ? -13.724 -4.341 17.805 1.00 93.50 91 LYS A CA 1
ATOM 726 C C . LYS A 1 91 ? -12.766 -3.192 17.542 1.00 93.50 91 LYS A C 1
ATOM 728 O O . LYS A 1 91 ? -11.896 -3.291 16.674 1.00 93.50 91 LYS A O 1
ATOM 733 N N . ILE A 1 92 ? -12.898 -2.123 18.326 1.00 91.38 92 ILE A N 1
ATOM 734 C CA . ILE A 1 92 ? -12.094 -0.910 18.143 1.00 91.38 92 ILE A CA 1
ATOM 735 C C . ILE A 1 92 ? -10.594 -1.179 18.336 1.00 91.38 92 ILE A C 1
ATOM 737 O O . ILE A 1 92 ? -9.784 -0.695 17.553 1.00 91.38 92 ILE A O 1
ATOM 741 N N . GLY A 1 93 ? -10.228 -2.047 19.287 1.00 91.50 93 GLY A N 1
ATOM 742 C CA . GLY A 1 93 ? -8.834 -2.439 19.522 1.00 91.50 93 GLY A CA 1
ATOM 743 C C . GLY A 1 93 ? -8.197 -3.207 18.355 1.00 91.50 93 GLY A C 1
ATOM 744 O O . GLY A 1 93 ? -7.024 -2.999 18.046 1.00 91.50 93 GLY A O 1
ATOM 745 N N . ASP A 1 94 ? -8.967 -4.041 17.645 1.00 92.50 94 ASP A N 1
ATOM 746 C CA . ASP A 1 94 ? -8.472 -4.770 16.465 1.00 92.50 94 ASP A CA 1
ATOM 747 C C . ASP A 1 94 ? -8.221 -3.818 15.288 1.00 92.50 94 ASP A C 1
ATOM 749 O O . ASP A 1 94 ? -7.254 -3.980 14.530 1.00 92.50 94 ASP A O 1
ATOM 753 N N . LEU A 1 95 ? -9.093 -2.812 15.149 1.00 93.56 95 LEU A N 1
ATOM 754 C CA . LEU A 1 95 ? -8.919 -1.739 14.179 1.00 93.56 95 LEU A CA 1
ATOM 755 C C . LEU A 1 95 ? -7.694 -0.888 14.527 1.00 93.56 95 LEU A C 1
ATOM 757 O O . LEU A 1 95 ? -6.863 -0.649 13.656 1.00 93.56 95 LEU A O 1
ATOM 761 N N . GLU A 1 96 ? -7.534 -0.489 15.792 1.00 94.38 96 GLU A N 1
ATOM 762 C CA . GLU A 1 96 ? -6.384 0.288 16.265 1.00 94.38 96 GLU A CA 1
ATOM 763 C C . GLU A 1 96 ? -5.061 -0.428 15.975 1.00 94.38 96 GLU A C 1
ATOM 765 O O . GLU A 1 96 ? -4.142 0.152 15.387 1.00 94.38 96 GLU A O 1
ATOM 770 N N . LYS A 1 97 ? -4.974 -1.717 16.323 1.00 94.69 97 LYS A N 1
ATOM 771 C CA . LYS A 1 97 ? -3.802 -2.547 16.032 1.00 94.69 97 LYS A CA 1
ATOM 772 C C . LYS A 1 97 ? -3.489 -2.561 14.537 1.00 94.69 97 LYS A C 1
ATOM 774 O O . LYS A 1 97 ? -2.341 -2.360 14.145 1.00 94.69 97 LYS A O 1
ATOM 779 N N . THR A 1 98 ? -4.508 -2.744 13.703 1.00 94.88 98 THR A N 1
ATOM 780 C CA . THR A 1 98 ? -4.337 -2.800 12.247 1.00 94.88 98 THR A CA 1
ATOM 781 C C . THR A 1 98 ? -3.909 -1.455 11.673 1.00 94.88 98 THR A C 1
ATOM 783 O O . THR A 1 98 ? -2.973 -1.408 10.882 1.00 94.88 98 THR A O 1
ATOM 786 N N . VAL A 1 99 ? -4.507 -0.348 12.110 1.00 95.00 99 VAL A N 1
ATOM 787 C CA . VAL A 1 99 ? -4.107 1.007 11.700 1.00 95.00 99 VAL A CA 1
ATOM 788 C C . VAL A 1 99 ? -2.645 1.287 12.065 1.00 95.00 99 VAL A C 1
ATOM 790 O O . VAL A 1 99 ? -1.905 1.838 11.247 1.00 95.00 99 VAL A O 1
ATOM 793 N N . ASN A 1 100 ? -2.184 0.850 13.238 1.00 94.62 100 ASN A N 1
ATOM 794 C CA . ASN A 1 100 ? -0.782 0.985 13.644 1.00 94.62 100 ASN A CA 1
ATOM 795 C C . ASN A 1 100 ? 0.166 0.127 12.783 1.00 94.62 100 ASN A C 1
ATOM 797 O O . ASN A 1 100 ? 1.189 0.628 12.303 1.00 94.62 100 ASN A O 1
ATOM 801 N N . GLU A 1 101 ? -0.184 -1.139 12.531 1.00 95.19 101 GLU A N 1
ATOM 802 C CA . GLU A 1 101 ? 0.572 -2.044 11.649 1.00 95.19 101 GLU A CA 1
ATOM 803 C C . GLU A 1 101 ? 0.696 -1.470 10.228 1.00 95.19 101 GLU A C 1
ATOM 805 O O . GLU A 1 101 ? 1.790 -1.413 9.657 1.00 95.19 101 GLU A O 1
ATOM 810 N N . VAL A 1 102 ? -0.415 -0.974 9.681 1.00 95.62 102 VAL A N 1
ATOM 811 C CA . VAL A 1 102 ? -0.484 -0.355 8.352 1.00 95.62 102 VAL A CA 1
ATOM 812 C C . VAL A 1 102 ? 0.322 0.932 8.303 1.00 95.62 102 VAL A C 1
ATOM 814 O O . VAL A 1 102 ? 1.075 1.133 7.355 1.00 95.62 102 VAL A O 1
ATOM 817 N N . THR A 1 103 ? 0.241 1.779 9.330 1.00 96.31 103 THR A N 1
ATOM 818 C CA . THR A 1 103 ? 1.031 3.018 9.420 1.00 96.31 103 THR A CA 1
ATOM 819 C C . THR A 1 103 ? 2.526 2.720 9.333 1.00 96.31 103 THR A C 1
ATOM 821 O O . THR A 1 103 ? 3.251 3.336 8.540 1.00 96.31 103 THR A O 1
ATOM 824 N N . TYR A 1 104 ? 2.995 1.742 10.112 1.00 95.44 104 TYR A N 1
ATOM 825 C CA . TYR A 1 104 ? 4.392 1.320 10.097 1.00 95.44 104 TYR A CA 1
ATOM 826 C C . TYR A 1 104 ? 4.799 0.769 8.722 1.00 95.44 104 TYR A C 1
ATOM 828 O O . TYR A 1 104 ? 5.818 1.183 8.151 1.00 95.44 104 TYR A O 1
ATOM 836 N N . ALA A 1 105 ? 3.985 -0.123 8.154 1.00 95.19 105 ALA A N 1
ATOM 837 C CA . ALA A 1 105 ? 4.268 -0.757 6.873 1.00 95.19 105 ALA A CA 1
ATOM 838 C C . ALA A 1 105 ? 4.257 0.243 5.701 1.00 95.19 105 ALA A C 1
ATOM 840 O O . ALA A 1 105 ? 5.192 0.242 4.897 1.00 95.19 105 ALA A O 1
ATOM 841 N N . LEU A 1 106 ? 3.274 1.149 5.638 1.00 96.62 106 LEU A N 1
ATOM 842 C CA . LEU A 1 106 ? 3.199 2.229 4.647 1.00 96.62 106 LEU A CA 1
ATOM 843 C C . LEU A 1 106 ? 4.410 3.154 4.732 1.00 96.62 106 LEU A C 1
ATOM 845 O O . LEU A 1 106 ? 5.012 3.476 3.709 1.00 96.62 106 LEU A O 1
ATOM 849 N N . THR A 1 107 ? 4.816 3.545 5.940 1.00 97.38 107 THR A N 1
ATOM 850 C CA . THR A 1 107 ? 5.994 4.401 6.142 1.00 97.38 107 THR A CA 1
ATOM 851 C C . THR A 1 107 ? 7.255 3.737 5.588 1.00 97.38 107 THR A C 1
ATOM 853 O O . THR A 1 107 ? 8.038 4.363 4.862 1.00 97.38 107 THR A O 1
ATOM 856 N N . LYS A 1 108 ? 7.438 2.441 5.870 1.00 96.56 108 LYS A N 1
ATOM 857 C CA . LYS A 1 108 ? 8.557 1.654 5.339 1.00 96.56 108 LYS A CA 1
ATOM 858 C C . LYS A 1 108 ? 8.487 1.532 3.815 1.00 96.56 108 LYS A C 1
ATOM 860 O O . LYS A 1 108 ? 9.498 1.757 3.149 1.00 96.56 108 LYS A O 1
ATOM 865 N N . ALA A 1 109 ? 7.308 1.242 3.262 1.00 97.00 109 ALA A N 1
ATOM 866 C CA . ALA A 1 109 ? 7.086 1.145 1.822 1.00 97.00 109 ALA A CA 1
ATOM 867 C C . ALA A 1 109 ? 7.395 2.467 1.111 1.00 97.00 109 ALA A C 1
ATOM 869 O O . ALA A 1 109 ? 8.133 2.471 0.133 1.00 97.00 109 ALA A O 1
ATOM 870 N N . ILE A 1 110 ? 6.939 3.603 1.643 1.00 97.81 110 ILE A N 1
ATOM 871 C CA . ILE A 1 110 ? 7.213 4.936 1.090 1.00 97.81 110 ILE A CA 1
ATOM 872 C C . ILE A 1 110 ? 8.715 5.246 1.121 1.00 97.81 110 ILE A C 1
ATOM 874 O O . ILE A 1 110 ? 9.276 5.734 0.137 1.00 97.81 110 ILE A O 1
ATOM 878 N N . LYS A 1 111 ? 9.406 4.936 2.224 1.00 97.31 111 LYS A N 1
ATOM 879 C CA . LYS A 1 111 ? 10.857 5.149 2.323 1.00 97.31 111 LYS A CA 1
ATOM 880 C C . LYS A 1 111 ? 11.621 4.333 1.276 1.00 97.31 111 LYS A C 1
ATOM 882 O O . LYS A 1 111 ? 12.499 4.881 0.609 1.00 97.31 111 LYS A O 1
ATOM 887 N N . SER A 1 112 ? 11.280 3.054 1.111 1.00 96.31 112 SER A N 1
ATOM 888 C CA . SER A 1 112 ? 11.881 2.191 0.087 1.00 96.31 112 SER A CA 1
ATOM 889 C C . SER A 1 112 ? 11.511 2.637 -1.329 1.00 96.31 112 SER A C 1
ATOM 891 O O . SER A 1 112 ? 12.379 2.708 -2.192 1.00 96.31 112 SER A O 1
ATOM 893 N N . GLY A 1 113 ? 10.254 3.019 -1.559 1.00 96.69 113 GLY A N 1
ATOM 894 C CA . GLY A 1 113 ? 9.759 3.470 -2.857 1.00 96.69 113 GLY A CA 1
ATOM 895 C C . GLY A 1 113 ? 10.422 4.762 -3.328 1.00 96.69 113 GLY A C 1
ATOM 896 O O . GLY A 1 113 ? 10.751 4.879 -4.502 1.00 96.69 113 GLY A O 1
ATOM 897 N N . LYS A 1 114 ? 10.736 5.697 -2.419 1.00 96.88 114 LYS A N 1
ATOM 898 C CA . LYS A 1 114 ? 11.535 6.890 -2.756 1.00 96.88 114 LYS A CA 1
ATOM 899 C C . LYS A 1 114 ? 12.912 6.515 -3.319 1.00 96.88 114 LYS A C 1
ATOM 901 O O . LYS A 1 114 ? 13.340 7.123 -4.293 1.00 96.88 114 LYS A O 1
ATOM 906 N N . ARG A 1 115 ? 13.583 5.520 -2.728 1.00 95.62 115 ARG A N 1
ATOM 907 C CA . ARG A 1 115 ? 14.886 5.028 -3.212 1.00 95.62 115 ARG A CA 1
ATOM 908 C C . ARG A 1 115 ? 14.742 4.309 -4.552 1.00 95.62 115 ARG A C 1
ATOM 910 O O . ARG A 1 115 ? 15.498 4.581 -5.469 1.00 95.62 115 ARG A O 1
ATOM 917 N N . ALA A 1 116 ? 13.721 3.466 -4.688 1.00 95.25 116 ALA A N 1
ATOM 918 C CA . ALA A 1 116 ? 13.425 2.774 -5.939 1.00 95.25 116 ALA A CA 1
ATOM 919 C C . ALA A 1 116 ? 13.125 3.746 -7.095 1.00 95.25 116 ALA A C 1
ATOM 921 O O . ALA A 1 116 ? 13.568 3.513 -8.212 1.00 95.25 116 ALA A O 1
ATOM 922 N N . ILE A 1 117 ? 12.431 4.861 -6.838 1.00 94.81 117 ILE A N 1
ATOM 923 C CA . ILE A 1 117 ? 12.232 5.934 -7.827 1.00 94.81 117 ILE A CA 1
ATOM 924 C C . ILE A 1 117 ? 13.573 6.529 -8.265 1.00 94.81 117 ILE A C 1
ATOM 926 O O . ILE A 1 117 ? 13.785 6.716 -9.460 1.00 94.81 117 ILE A O 1
ATOM 930 N N . GLN A 1 118 ? 14.468 6.826 -7.318 1.00 93.62 118 GLN A N 1
ATOM 931 C CA . GLN A 1 118 ? 15.785 7.389 -7.628 1.00 93.62 118 GLN A CA 1
ATOM 932 C C . GLN A 1 118 ? 16.601 6.440 -8.511 1.00 93.62 1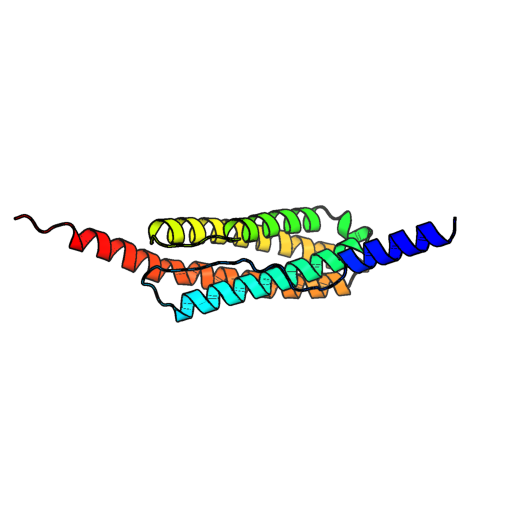18 GLN A C 1
ATOM 934 O O . GLN A 1 118 ? 17.098 6.874 -9.545 1.00 93.62 118 GLN A O 1
ATOM 939 N N . ASP A 1 119 ? 16.652 5.155 -8.162 1.00 92.69 119 ASP A N 1
ATOM 940 C CA . ASP A 1 119 ? 17.394 4.160 -8.940 1.00 92.69 119 ASP A CA 1
ATOM 941 C C . ASP A 1 119 ? 16.766 3.940 -10.324 1.00 92.69 119 ASP A C 1
ATOM 943 O O . ASP A 1 119 ? 17.475 3.917 -11.327 1.00 92.69 119 ASP A O 1
ATOM 947 N N . LEU A 1 120 ? 15.432 3.861 -10.415 1.00 91.25 120 LEU A N 1
ATOM 948 C CA . LEU A 1 120 ? 14.730 3.734 -11.697 1.00 91.25 120 LEU A CA 1
ATOM 949 C C . LEU A 1 120 ? 14.951 4.941 -12.612 1.00 91.25 120 LEU A C 1
ATOM 951 O O . LEU A 1 120 ? 14.962 4.778 -13.830 1.00 91.25 120 LEU A O 1
ATOM 955 N N . ASN A 1 121 ? 15.143 6.142 -12.063 1.00 89.75 121 ASN A N 1
ATOM 956 C CA . ASN A 1 121 ? 15.438 7.331 -12.863 1.00 89.75 121 ASN A CA 1
ATOM 957 C C . ASN A 1 121 ? 16.807 7.245 -13.567 1.00 89.75 121 ASN A C 1
ATOM 959 O O . ASN A 1 121 ? 17.006 7.887 -14.597 1.00 89.75 121 ASN A O 1
ATOM 963 N N . SER A 1 122 ? 17.725 6.427 -13.045 1.00 88.00 122 SER A N 1
ATOM 964 C CA . SER A 1 122 ? 19.022 6.124 -13.663 1.00 88.00 122 SER A CA 1
ATOM 965 C C . SER A 1 122 ? 18.960 4.977 -14.681 1.00 88.00 122 SER A C 1
ATOM 967 O O . SER A 1 122 ? 19.977 4.646 -15.286 1.00 88.00 122 SER A O 1
ATOM 969 N N . THR A 1 123 ? 17.785 4.379 -14.898 1.00 86.12 123 THR A N 1
ATOM 970 C CA . THR A 1 123 ? 17.563 3.317 -15.893 1.00 86.12 123 THR A CA 1
ATOM 971 C C . THR A 1 123 ? 16.858 3.859 -17.146 1.00 86.12 123 THR A C 1
ATOM 973 O O . THR A 1 123 ? 16.185 4.893 -17.088 1.00 86.12 123 THR A O 1
ATOM 976 N N . PRO A 1 124 ? 16.929 3.161 -18.296 1.00 85.69 124 PRO A N 1
ATOM 977 C CA . PRO A 1 124 ? 16.151 3.532 -19.484 1.00 85.69 124 PRO A CA 1
ATOM 978 C C . PRO A 1 124 ? 14.625 3.361 -19.311 1.00 85.69 124 PRO A C 1
ATOM 980 O O . PRO A 1 124 ? 13.846 3.810 -20.155 1.00 85.69 124 PRO A O 1
ATOM 983 N N . GLU A 1 125 ? 14.158 2.766 -18.212 1.00 85.12 125 GLU A N 1
ATOM 984 C CA . GLU A 1 125 ? 12.774 2.331 -18.005 1.00 85.12 125 GLU A CA 1
ATOM 985 C C . GLU A 1 125 ? 11.860 3.455 -17.473 1.00 85.12 125 GLU A C 1
ATOM 987 O O . GLU A 1 125 ? 11.150 3.332 -16.470 1.00 85.12 125 GLU A O 1
ATOM 992 N N . LYS A 1 126 ? 11.812 4.584 -18.193 1.00 85.94 126 LYS A N 1
ATOM 993 C CA . LYS A 1 126 ? 11.053 5.793 -17.802 1.00 85.94 126 LYS A CA 1
ATOM 994 C C . LYS A 1 126 ? 9.568 5.533 -17.510 1.00 85.94 126 LYS A C 1
ATOM 996 O O . LYS A 1 126 ? 8.958 6.241 -16.705 1.00 85.94 126 LYS A O 1
ATOM 1001 N N . LYS A 1 127 ? 8.962 4.534 -18.163 1.00 89.50 127 LYS A N 1
ATOM 1002 C CA . LYS A 1 127 ? 7.564 4.135 -17.930 1.00 89.50 127 LYS A CA 1
ATOM 1003 C C . LYS A 1 127 ? 7.372 3.561 -16.521 1.00 89.50 127 LYS A C 1
ATOM 1005 O O . LYS A 1 127 ? 6.407 3.933 -15.854 1.00 89.50 127 LYS A O 1
ATOM 1010 N N . LEU A 1 128 ? 8.303 2.730 -16.050 1.00 90.50 128 LEU A N 1
ATOM 1011 C CA . LEU A 1 128 ? 8.267 2.157 -14.703 1.00 90.50 128 LEU A CA 1
ATOM 1012 C C . LEU A 1 128 ? 8.483 3.222 -13.633 1.00 90.50 128 LEU A C 1
ATOM 1014 O O . LEU A 1 128 ? 7.739 3.250 -12.657 1.00 90.50 128 LEU A O 1
ATOM 1018 N N . HIS A 1 129 ? 9.402 4.162 -13.860 1.00 92.38 129 HIS A N 1
ATOM 1019 C CA . HIS A 1 129 ? 9.578 5.322 -12.983 1.00 92.38 129 HIS A CA 1
ATOM 1020 C C . HIS A 1 129 ? 8.269 6.116 -12.800 1.00 92.38 129 HIS A C 1
ATOM 1022 O O . HIS A 1 129 ? 7.865 6.422 -11.673 1.00 92.38 129 HIS A O 1
ATOM 1028 N N . LYS A 1 130 ? 7.565 6.423 -13.901 1.00 92.69 130 LYS A N 1
ATOM 1029 C CA . LYS A 1 130 ? 6.273 7.130 -13.853 1.00 92.69 130 LYS A CA 1
ATOM 1030 C C . LYS A 1 130 ? 5.209 6.322 -13.109 1.00 92.69 130 LYS A C 1
ATOM 1032 O O . LYS A 1 130 ? 4.512 6.878 -12.261 1.00 92.69 130 LYS A O 1
ATOM 1037 N N . LYS A 1 131 ? 5.106 5.017 -13.383 1.00 93.81 131 LYS A N 1
ATOM 1038 C CA . LYS A 1 131 ? 4.165 4.132 -12.683 1.00 93.81 131 LYS A CA 1
ATOM 1039 C C . LYS A 1 131 ? 4.452 4.071 -11.186 1.00 93.81 131 LYS A C 1
ATOM 1041 O O . LYS A 1 131 ? 3.540 4.290 -10.396 1.00 93.81 131 LYS A O 1
ATOM 1046 N N . LEU A 1 132 ? 5.707 3.865 -10.788 1.00 94.94 132 LEU A N 1
ATOM 1047 C CA . LEU A 1 132 ? 6.089 3.831 -9.378 1.00 94.94 132 LEU A CA 1
ATOM 1048 C C . LEU A 1 132 ? 5.808 5.167 -8.678 1.00 94.94 132 LEU A C 1
ATOM 1050 O O . LEU A 1 132 ? 5.333 5.179 -7.546 1.00 94.94 132 LEU A O 1
ATOM 1054 N N . SER A 1 133 ? 6.038 6.291 -9.359 1.00 95.06 133 SER A N 1
ATOM 1055 C CA . SER A 1 133 ? 5.690 7.619 -8.839 1.00 95.06 133 SER A CA 1
ATOM 1056 C C . SER A 1 133 ? 4.187 7.758 -8.561 1.00 95.06 133 SER A C 1
ATOM 1058 O O . SER A 1 133 ? 3.810 8.299 -7.521 1.00 95.06 133 SER A O 1
ATOM 1060 N N . SER A 1 134 ? 3.331 7.216 -9.437 1.00 95.19 134 SER A N 1
ATOM 1061 C CA . SER A 1 134 ? 1.877 7.172 -9.214 1.00 95.19 134 SER A CA 1
ATOM 1062 C C . SER A 1 134 ? 1.516 6.305 -8.006 1.00 95.19 134 SER A C 1
ATOM 1064 O O . SER A 1 134 ? 0.796 6.766 -7.118 1.00 95.19 134 SER A O 1
ATOM 1066 N N . VAL A 1 135 ? 2.086 5.095 -7.914 1.00 95.94 135 VAL A N 1
ATOM 1067 C CA . VAL A 1 135 ? 1.883 4.196 -6.762 1.00 95.94 135 VAL A CA 1
ATOM 1068 C C . VAL A 1 135 ? 2.254 4.916 -5.466 1.00 95.94 135 VAL A C 1
ATOM 1070 O O . VAL A 1 135 ? 1.507 4.903 -4.492 1.00 95.94 135 VAL A O 1
ATOM 1073 N N . MET A 1 136 ? 3.386 5.616 -5.471 1.00 97.25 136 MET A N 1
ATOM 1074 C CA . MET A 1 136 ? 3.885 6.373 -4.329 1.00 97.25 136 MET A CA 1
ATOM 1075 C C . MET A 1 136 ? 2.969 7.525 -3.912 1.00 97.25 136 MET A C 1
ATOM 1077 O O . MET A 1 136 ? 2.841 7.788 -2.716 1.00 97.25 136 MET A O 1
ATOM 1081 N N . ALA A 1 137 ? 2.318 8.206 -4.857 1.00 96.88 137 ALA A N 1
ATOM 1082 C CA . ALA A 1 137 ? 1.323 9.225 -4.535 1.00 96.88 137 ALA A CA 1
ATOM 1083 C C . ALA A 1 137 ? 0.117 8.613 -3.801 1.00 96.88 137 ALA A C 1
ATOM 1085 O O . ALA A 1 137 ? -0.311 9.146 -2.776 1.00 96.88 137 ALA A O 1
ATOM 1086 N N . LYS A 1 138 ? -0.372 7.454 -4.261 1.00 96.06 138 LYS A N 1
ATOM 1087 C CA . LYS A 1 138 ? -1.480 6.741 -3.607 1.00 96.06 138 LYS A CA 1
ATOM 1088 C C . LYS A 1 138 ? -1.101 6.176 -2.240 1.00 96.06 138 LYS A C 1
ATOM 1090 O O . LYS A 1 138 ? -1.868 6.340 -1.299 1.00 96.06 138 LYS A O 1
ATOM 1095 N N . LEU A 1 139 ? 0.099 5.615 -2.083 1.00 96.88 139 LEU A N 1
ATOM 1096 C CA . LEU A 1 139 ? 0.591 5.153 -0.778 1.00 96.88 139 LEU A CA 1
ATOM 1097 C C . LEU A 1 139 ? 0.707 6.298 0.239 1.00 96.88 139 LEU A C 1
ATOM 1099 O O . LEU A 1 139 ? 0.365 6.118 1.404 1.00 96.88 139 LEU A O 1
ATOM 1103 N N . LYS A 1 140 ? 1.152 7.488 -0.186 1.00 97.75 140 LYS A N 1
ATOM 1104 C CA . LYS A 1 140 ? 1.196 8.675 0.686 1.00 97.75 140 LYS A CA 1
ATOM 1105 C C . LYS A 1 140 ? -0.200 9.140 1.099 1.00 97.75 140 LYS A C 1
ATOM 1107 O O . LYS A 1 140 ? -0.394 9.468 2.265 1.00 97.75 140 LYS A O 1
ATOM 1112 N N . ALA A 1 141 ? -1.158 9.143 0.171 1.00 96.56 141 ALA A N 1
ATOM 1113 C CA . ALA A 1 141 ? -2.551 9.460 0.481 1.00 96.56 141 ALA A CA 1
ATOM 1114 C C . ALA A 1 141 ? -3.157 8.439 1.460 1.00 96.56 141 ALA A C 1
ATOM 1116 O O . ALA A 1 141 ? -3.786 8.826 2.442 1.00 96.56 141 ALA A O 1
ATOM 1117 N N . ALA A 1 142 ? -2.890 7.146 1.249 1.00 96.38 142 ALA A N 1
ATOM 1118 C CA . ALA A 1 142 ? -3.299 6.090 2.169 1.00 96.38 142 ALA A CA 1
ATOM 1119 C C . ALA A 1 142 ? -2.683 6.284 3.562 1.00 96.38 142 ALA A C 1
ATOM 1121 O O . ALA A 1 142 ? -3.390 6.162 4.559 1.00 96.38 142 ALA A O 1
ATOM 1122 N N . LEU A 1 143 ? -1.394 6.641 3.652 1.00 97.25 143 LEU A N 1
ATOM 1123 C CA . LEU A 1 143 ? -0.729 6.897 4.934 1.00 97.25 143 LEU A CA 1
ATOM 1124 C C . LEU A 1 143 ? -1.361 8.080 5.666 1.00 97.25 143 LEU A C 1
ATOM 1126 O O . LEU A 1 143 ? -1.616 7.981 6.862 1.00 97.25 143 LEU A O 1
ATOM 1130 N N . TYR A 1 144 ? -1.645 9.169 4.951 1.00 97.12 144 TYR A N 1
ATOM 1131 C CA . TYR A 1 144 ? -2.326 10.326 5.524 1.00 97.12 144 TYR A CA 1
ATOM 1132 C C . TYR A 1 144 ? -3.669 9.924 6.150 1.00 97.12 144 TYR A C 1
ATOM 1134 O O . TYR A 1 144 ? -3.869 10.151 7.339 1.00 97.12 144 TYR A O 1
ATOM 1142 N N . LEU A 1 145 ? -4.532 9.230 5.399 1.00 95.44 145 LEU A N 1
ATOM 1143 C CA . LEU A 1 145 ? -5.830 8.766 5.906 1.00 95.44 145 LEU A CA 1
ATOM 1144 C C . LEU A 1 145 ? -5.696 7.762 7.059 1.00 95.44 145 LEU A C 1
ATOM 1146 O O . LEU A 1 145 ? -6.476 7.811 8.007 1.00 95.44 145 LEU A O 1
ATOM 1150 N N . THR A 1 146 ? -4.687 6.887 7.008 1.00 94.62 146 THR A N 1
ATOM 1151 C CA . THR A 1 146 ? -4.398 5.930 8.088 1.00 94.62 146 THR A CA 1
ATOM 1152 C C . THR A 1 146 ? -4.072 6.667 9.389 1.00 94.62 146 THR A C 1
ATOM 1154 O O . THR A 1 146 ? -4.593 6.317 10.441 1.0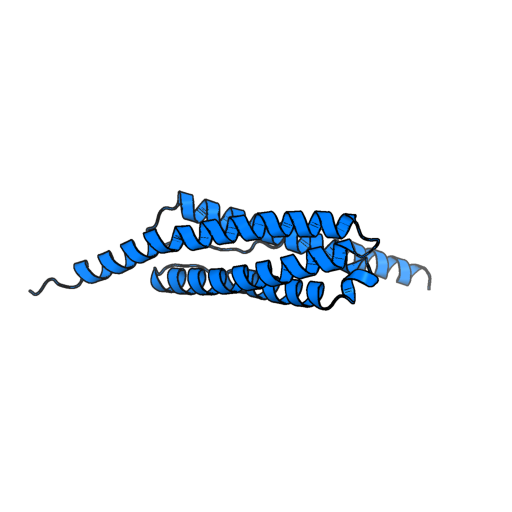0 94.62 146 THR A O 1
ATOM 1157 N N . ILE A 1 147 ? -3.262 7.728 9.324 1.00 93.56 147 ILE A N 1
ATOM 1158 C CA . ILE A 1 147 ? -2.932 8.555 10.491 1.00 93.56 147 ILE A CA 1
ATOM 1159 C C . ILE A 1 147 ? -4.166 9.327 10.975 1.00 93.56 147 ILE A C 1
ATOM 1161 O O . ILE A 1 147 ? -4.405 9.398 12.179 1.00 93.56 147 ILE A O 1
ATOM 1165 N N . THR A 1 148 ? -4.978 9.867 10.062 1.00 93.62 148 THR A N 1
ATOM 1166 C CA . THR A 1 148 ? -6.211 10.590 10.412 1.00 93.62 148 THR A CA 1
ATOM 1167 C C . THR A 1 148 ? -7.214 9.705 11.154 1.00 93.62 148 THR A C 1
ATOM 1169 O O . THR A 1 148 ? -7.891 10.196 12.054 1.00 93.62 148 THR A O 1
ATOM 1172 N N . LEU A 1 149 ? -7.273 8.403 10.850 1.00 90.62 149 LEU A N 1
ATOM 1173 C CA . LEU A 1 149 ? -8.130 7.441 11.553 1.00 90.62 149 LEU A CA 1
ATOM 1174 C C . LEU A 1 149 ? -7.739 7.210 13.021 1.00 90.62 149 LEU A C 1
ATOM 1176 O O . LEU A 1 149 ? -8.585 6.797 13.811 1.00 90.62 149 LEU A O 1
ATOM 1180 N N . ILE A 1 150 ? -6.501 7.501 13.426 1.00 90.75 150 ILE A N 1
ATOM 1181 C CA . ILE A 1 150 ? -6.040 7.245 14.801 1.00 90.75 150 ILE A CA 1
ATOM 1182 C C . ILE A 1 150 ? -6.839 8.066 15.823 1.00 90.75 150 ILE A C 1
ATOM 1184 O O . ILE A 1 150 ? -7.189 7.555 16.885 1.00 90.75 150 ILE A O 1
ATOM 1188 N N . THR A 1 151 ? -7.141 9.330 15.523 1.00 86.88 151 THR A N 1
ATOM 1189 C CA . THR A 1 151 ? -7.876 10.219 16.439 1.00 86.88 151 THR A CA 1
ATOM 1190 C C . THR A 1 151 ? -9.291 9.714 16.760 1.00 86.88 151 THR A C 1
ATOM 1192 O O . THR A 1 151 ? -9.580 9.534 17.944 1.00 86.88 151 THR A O 1
ATOM 1195 N N . PRO A 1 152 ? -10.175 9.442 15.775 1.00 83.62 152 PRO A N 1
ATOM 1196 C CA . PRO A 1 152 ? -11.510 8.922 16.065 1.00 83.62 152 PRO A CA 1
ATOM 1197 C C . PRO A 1 152 ? -11.470 7.546 16.742 1.00 83.62 152 PRO A C 1
ATOM 1199 O O . PRO A 1 152 ? -12.276 7.298 17.635 1.00 83.62 152 PRO A O 1
ATOM 1202 N N . ILE A 1 153 ? -10.496 6.691 16.402 1.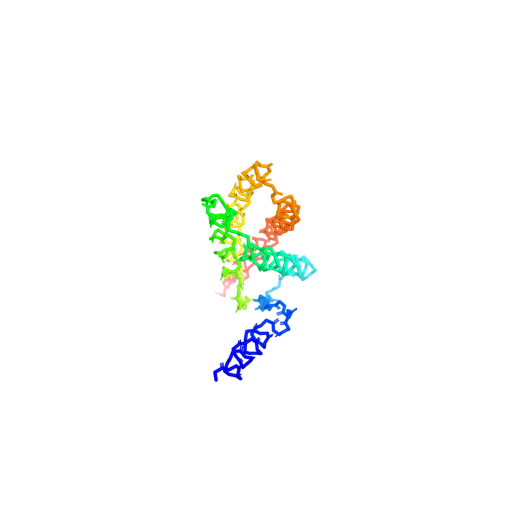00 86.00 153 ILE A N 1
ATOM 1203 C CA . ILE A 1 153 ? -10.301 5.398 17.077 1.00 86.00 153 ILE A CA 1
ATOM 1204 C C . ILE A 1 153 ? -10.009 5.596 18.567 1.00 86.00 153 ILE A C 1
ATOM 1206 O O . ILE A 1 153 ? -10.668 4.996 19.413 1.00 86.00 153 ILE A O 1
ATOM 1210 N N . LYS A 1 154 ? -9.071 6.487 18.905 1.00 87.19 154 LYS A N 1
ATOM 1211 C CA . LYS A 1 154 ? -8.713 6.775 20.301 1.00 87.19 154 LYS A CA 1
ATOM 1212 C C . LYS A 1 154 ? -9.851 7.401 21.098 1.00 87.19 154 LYS A C 1
ATOM 1214 O O . LYS A 1 154 ? -9.938 7.158 22.298 1.00 87.19 154 LYS A O 1
ATOM 1219 N N . ASN A 1 155 ? -10.693 8.213 20.462 1.00 85.31 155 ASN A N 1
ATOM 1220 C CA . ASN A 1 155 ? -11.857 8.796 21.126 1.00 85.31 155 ASN A CA 1
ATOM 1221 C C . ASN A 1 155 ? -12.870 7.707 21.501 1.00 85.31 155 ASN A C 1
ATOM 1223 O O . ASN A 1 155 ? -13.294 7.661 22.650 1.00 85.31 155 ASN A O 1
ATOM 1227 N N . GLN A 1 156 ? -13.161 6.779 20.586 1.00 81.81 156 GLN A N 1
ATOM 1228 C CA . GLN A 1 156 ? -14.056 5.648 20.856 1.00 81.81 156 GLN A CA 1
ATOM 1229 C C . GLN A 1 156 ? -13.506 4.678 21.910 1.00 81.81 156 GLN A C 1
ATOM 1231 O O . GLN A 1 156 ? -14.240 4.226 22.787 1.00 81.81 156 GLN A O 1
ATOM 1236 N N . SER A 1 157 ? -12.199 4.397 21.889 1.00 77.19 157 SER A N 1
ATOM 1237 C CA . SER A 1 157 ? -11.565 3.557 22.914 1.00 77.19 157 SER A CA 1
ATOM 1238 C C . SER A 1 157 ? -11.688 4.138 24.330 1.00 77.19 157 SER A C 1
ATOM 1240 O O . SER A 1 157 ? -11.677 3.373 25.287 1.00 77.19 157 SER A O 1
ATOM 1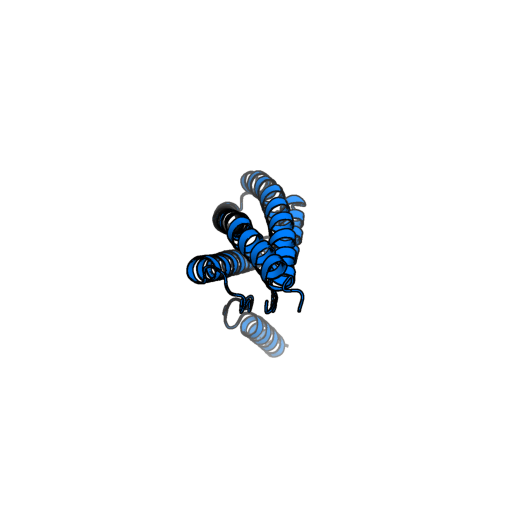242 N N . LYS A 1 158 ? -11.807 5.467 24.481 1.00 75.44 158 LYS A N 1
ATOM 1243 C CA . LYS A 1 158 ? -12.002 6.122 25.786 1.00 75.44 158 LYS A CA 1
ATOM 1244 C C . LYS A 1 158 ? -13.450 6.057 26.263 1.00 75.44 158 LYS A C 1
ATOM 1246 O O . LYS A 1 158 ? -13.665 5.812 27.443 1.00 75.44 158 LYS A O 1
ATOM 1251 N N . THR A 1 159 ? -14.421 6.245 25.368 1.00 71.31 159 THR A N 1
ATOM 1252 C CA . THR A 1 159 ? -15.853 6.195 25.712 1.00 71.31 159 THR A CA 1
ATOM 1253 C C . THR A 1 159 ? -16.247 4.831 26.283 1.00 71.31 159 THR A C 1
ATOM 1255 O O . THR A 1 159 ? -16.867 4.766 27.337 1.00 71.31 159 THR A O 1
ATOM 1258 N N . ASN A 1 160 ? -15.758 3.742 25.679 1.00 61.62 160 ASN A N 1
ATOM 1259 C CA . ASN A 1 160 ? -16.049 2.373 26.127 1.00 61.62 160 ASN A CA 1
ATOM 1260 C C . ASN A 1 160 ? -15.496 2.012 27.520 1.00 61.62 160 ASN A C 1
ATOM 1262 O O . ASN A 1 160 ? -15.877 0.981 28.066 1.00 61.62 160 ASN A O 1
ATOM 1266 N N . ILE A 1 161 ? -14.577 2.804 28.082 1.00 60.78 161 ILE A N 1
ATOM 1267 C CA . ILE A 1 161 ? -14.055 2.583 29.440 1.00 60.78 161 ILE A CA 1
ATOM 1268 C C . ILE A 1 161 ? -14.994 3.236 30.466 1.00 60.78 161 ILE A C 1
ATOM 1270 O O . ILE A 1 161 ? -15.285 2.637 31.497 1.00 60.78 161 ILE A O 1
ATOM 1274 N N . THR A 1 162 ? -15.527 4.419 30.156 1.00 58.91 162 THR A N 1
ATOM 1275 C CA . THR A 1 162 ? -16.384 5.198 31.063 1.00 58.91 162 THR A CA 1
ATOM 1276 C C . THR A 1 162 ? -17.753 4.549 31.297 1.00 58.91 162 THR A C 1
ATOM 1278 O O . THR A 1 162 ? -18.271 4.610 32.406 1.00 58.91 162 THR A O 1
ATOM 1281 N N . ASP A 1 163 ? -18.313 3.858 30.299 1.00 57.25 163 ASP A N 1
ATOM 1282 C CA . ASP A 1 163 ? -19.631 3.205 30.414 1.00 57.25 163 ASP A CA 1
ATOM 1283 C C . ASP A 1 163 ? -19.605 1.892 31.227 1.00 57.25 163 ASP A C 1
ATOM 1285 O O . ASP A 1 163 ? -20.644 1.280 31.461 1.00 57.25 163 ASP A O 1
ATOM 1289 N N . SER A 1 164 ? -18.422 1.448 31.673 1.00 57.31 164 SER A N 1
ATOM 1290 C CA . SER A 1 164 ? -18.249 0.229 32.480 1.00 57.31 164 SER A CA 1
ATOM 1291 C C . SER A 1 164 ? -18.145 0.475 33.993 1.00 57.31 164 SER A C 1
ATOM 1293 O O . SER A 1 164 ? -18.095 -0.481 34.765 1.00 57.31 164 SER A O 1
ATOM 1295 N N . GLU A 1 165 ? -18.164 1.739 34.431 1.00 51.09 165 GLU A N 1
ATOM 1296 C CA . GLU A 1 165 ? -18.101 2.139 35.842 1.00 51.09 165 GLU A CA 1
ATOM 1297 C C . GLU A 1 165 ? -19.451 2.707 36.315 1.00 51.09 165 GLU A C 1
ATOM 1299 O O . GLU A 1 165 ? -19.596 3.897 36.583 1.00 51.09 165 GLU A O 1
ATOM 1304 N N . THR A 1 166 ? -20.473 1.857 36.436 1.00 47.50 166 THR A N 1
ATOM 1305 C CA . THR A 1 166 ? -21.627 2.147 37.308 1.00 47.50 166 THR A CA 1
ATOM 1306 C C . THR A 1 166 ? -21.637 1.119 38.440 1.00 47.50 166 THR A C 1
ATOM 1308 O O . THR A 1 166 ? -21.925 -0.048 38.181 1.00 47.50 166 THR A O 1
ATOM 1311 N N . PRO A 1 167 ? -21.264 1.496 39.677 1.00 52.91 167 PRO A N 1
ATOM 1312 C CA . PRO A 1 167 ? -21.446 0.628 40.829 1.00 52.91 167 PRO A CA 1
ATOM 1313 C C . PRO A 1 167 ? -22.923 0.662 41.243 1.00 52.91 167 PRO A C 1
ATOM 1315 O O . PRO A 1 167 ? -23.442 1.729 41.578 1.00 52.91 167 PRO A O 1
ATOM 1318 N N . GLU A 1 168 ? -23.585 -0.496 41.180 1.00 50.81 168 GLU A N 1
ATOM 1319 C CA . GLU A 1 168 ? -24.781 -0.779 41.991 1.00 50.81 168 GLU A CA 1
ATOM 1320 C C . GLU A 1 168 ? -24.409 -0.924 43.474 1.00 50.81 168 GLU A C 1
ATOM 1322 O O . GLU A 1 168 ? -23.325 -1.488 43.767 1.00 50.81 168 GLU A O 1
#